Protein AF-R5DJ72-F1 (afdb_monomer_lite)

Secondary structure (DSSP, 8-state):
-TT--S----GGGS--HHHHHHHHHTTHHHHHHHGGGTT-TTHHHHHHHHHHH-GGGGGHHHHHTT---SEEEEEETTEEEEEETTTT-S-HHHHHHHHHHTTHHHHHHTTS-S-HHHHHHHHHHHHHGGGHHHHHHHHHHHHHHHHHHHTT----

Foldseek 3Di:
DVPDDPDLDDPPLQFDLVVLVVVLVVCVVLQVQCLVLAQDPPNLVSQVVCCVVPVLSLQCVCLLVLHPDQWDWDQDPVGIDIQGSNDGPDDSVVVSVVCVVSCVSVCRNVNVDNGSSVSSSVSSSVNCNVVSVVVRVVSVVVVVVVVCVVVPDDDD

pLDDT: mean 93.29, std 6.88, range [50.44, 98.5]

Structure (mmCIF, N/CA/C/O backbone):
data_AF-R5DJ72-F1
#
_entry.id   AF-R5DJ72-F1
#
loop_
_atom_site.group_PDB
_atom_site.id
_atom_site.type_symbol
_atom_site.label_atom_id
_atom_site.label_alt_id
_atom_site.label_comp_id
_atom_site.label_asym_id
_atom_site.label_entity_id
_atom_site.label_seq_id
_atom_site.pdbx_PDB_ins_code
_atom_site.Cartn_x
_atom_site.Cartn_y
_atom_site.Cartn_z
_atom_site.occupancy
_atom_site.B_iso_or_equiv
_atom_site.auth_seq_id
_atom_site.auth_comp_id
_atom_site.auth_asym_id
_atom_site.auth_atom_id
_atom_site.pdbx_PDB_model_num
ATOM 1 N N . MET A 1 1 ? 33.229 8.962 -32.837 1.00 50.44 1 MET A N 1
ATOM 2 C CA . MET A 1 1 ? 32.300 9.366 -31.754 1.00 50.44 1 MET A CA 1
ATOM 3 C C . MET A 1 1 ? 30.835 9.469 -32.201 1.00 50.44 1 MET A C 1
ATOM 5 O O . MET A 1 1 ? 29.982 9.608 -31.342 1.00 50.44 1 MET A O 1
ATOM 9 N N . SER A 1 2 ? 30.503 9.347 -33.492 1.00 62.59 2 SER A N 1
ATOM 10 C CA . SER A 1 2 ? 29.139 9.525 -34.030 1.00 62.59 2 SER A CA 1
ATOM 11 C C . SER A 1 2 ? 28.200 8.308 -33.920 1.00 62.59 2 SER A C 1
ATOM 13 O O . SER A 1 2 ? 27.079 8.374 -34.411 1.00 62.59 2 SER A O 1
ATOM 15 N N . THR A 1 3 ? 28.624 7.200 -33.301 1.00 73.88 3 THR A N 1
ATOM 16 C CA . THR A 1 3 ? 27.857 5.935 -33.242 1.00 73.88 3 THR A CA 1
ATOM 17 C C . THR A 1 3 ? 27.382 5.544 -31.839 1.00 73.88 3 THR A C 1
ATOM 19 O O . THR A 1 3 ? 26.753 4.499 -31.680 1.00 73.88 3 THR A O 1
ATOM 22 N N . PHE A 1 4 ? 27.654 6.357 -30.814 1.00 74.50 4 PHE A N 1
ATOM 23 C CA . PHE A 1 4 ? 27.162 6.085 -29.463 1.00 74.50 4 PHE A CA 1
ATOM 24 C C . PHE A 1 4 ? 25.667 6.395 -29.362 1.00 74.50 4 PHE A C 1
ATOM 26 O O . PHE A 1 4 ? 25.224 7.492 -29.701 1.00 74.50 4 PHE A O 1
ATOM 33 N N . ARG A 1 5 ? 24.888 5.427 -28.870 1.00 77.88 5 ARG A N 1
ATOM 34 C CA . ARG A 1 5 ? 23.488 5.649 -28.495 1.00 77.88 5 ARG A CA 1
ATOM 35 C C . ARG A 1 5 ? 23.441 6.312 -27.124 1.00 77.88 5 ARG A C 1
ATOM 37 O O . ARG A 1 5 ? 24.125 5.875 -26.205 1.00 77.88 5 ARG A O 1
ATOM 44 N N . ALA A 1 6 ? 22.608 7.339 -26.991 1.00 82.31 6 ALA A N 1
ATOM 45 C CA . ALA A 1 6 ? 22.437 8.059 -25.731 1.00 82.31 6 ALA A CA 1
ATOM 46 C C . ALA A 1 6 ? 21.698 7.233 -24.660 1.00 82.31 6 ALA A C 1
ATOM 48 O O . ALA A 1 6 ? 21.844 7.502 -23.473 1.00 82.31 6 ALA A O 1
ATOM 49 N N . CYS A 1 7 ? 20.893 6.246 -25.068 1.00 84.88 7 CYS A N 1
ATOM 50 C CA . CYS A 1 7 ? 20.086 5.427 -24.173 1.00 84.88 7 CYS A CA 1
ATOM 51 C C . CYS A 1 7 ? 19.790 4.060 -24.808 1.00 84.88 7 CYS A C 1
ATOM 53 O O . CYS A 1 7 ? 19.736 3.942 -26.035 1.00 84.88 7 CYS A O 1
ATOM 55 N N . ILE A 1 8 ? 19.588 3.049 -23.962 1.00 88.19 8 ILE A N 1
ATOM 56 C CA . ILE A 1 8 ? 19.138 1.702 -24.346 1.00 88.19 8 ILE A CA 1
ATOM 57 C C . ILE A 1 8 ? 17.731 1.377 -23.826 1.00 88.19 8 ILE A C 1
ATOM 59 O O . ILE A 1 8 ? 17.255 0.271 -24.042 1.00 88.19 8 ILE A O 1
ATOM 63 N N . ALA A 1 9 ? 17.084 2.313 -23.121 1.00 89.56 9 ALA A N 1
ATOM 64 C CA . ALA A 1 9 ? 15.743 2.126 -22.579 1.00 89.56 9 ALA A CA 1
ATOM 65 C C . ALA A 1 9 ? 14.724 1.930 -23.704 1.00 89.56 9 ALA A C 1
ATOM 67 O O . ALA A 1 9 ? 14.659 2.730 -24.641 1.00 89.56 9 ALA A O 1
ATOM 68 N N . ASP A 1 10 ? 13.916 0.887 -23.574 1.00 87.38 10 ASP A N 1
ATOM 69 C CA . ASP A 1 10 ? 12.728 0.661 -24.384 1.00 87.38 10 ASP A CA 1
ATOM 70 C C . ASP A 1 10 ? 11.469 1.176 -23.659 1.00 87.38 10 ASP A C 1
ATOM 72 O O . ASP A 1 10 ? 11.539 1.765 -22.577 1.00 87.38 10 ASP A O 1
ATOM 76 N N . TYR A 1 11 ? 10.292 0.973 -24.255 1.00 87.31 11 TYR A N 1
ATOM 77 C CA . TYR A 1 11 ? 9.026 1.410 -23.659 1.00 87.31 11 TYR A CA 1
ATOM 78 C C . TYR A 1 11 ? 8.732 0.720 -22.314 1.00 87.31 11 TYR A C 1
ATOM 80 O O . TYR A 1 11 ? 8.205 1.358 -21.403 1.00 87.31 11 TYR A O 1
ATOM 88 N N . CYS A 1 12 ? 9.110 -0.554 -22.170 1.00 85.44 12 CYS A N 1
ATOM 89 C CA . CYS A 1 12 ? 8.826 -1.372 -20.985 1.00 85.44 12 CYS A CA 1
ATOM 90 C C . CYS A 1 12 ? 9.837 -1.155 -19.842 1.00 85.44 12 CYS A C 1
ATOM 92 O O . CYS A 1 12 ? 9.641 -1.632 -18.725 1.00 85.44 12 CYS A O 1
ATOM 94 N N . TYR A 1 13 ? 10.906 -0.393 -20.079 1.00 89.00 13 TYR A N 1
ATOM 95 C CA . TYR A 1 13 ? 11.915 -0.057 -19.080 1.00 89.00 13 TYR A CA 1
ATOM 96 C C . TYR A 1 13 ? 11.337 0.658 -17.847 1.00 89.00 13 TYR A C 1
ATOM 98 O O . TYR A 1 13 ? 11.787 0.428 -16.718 1.00 89.00 13 TYR A O 1
ATOM 106 N N . TYR A 1 14 ? 10.357 1.543 -18.035 1.00 90.94 14 TYR A N 1
ATOM 107 C CA . TYR A 1 14 ? 9.989 2.536 -17.023 1.00 90.94 14 TYR A CA 1
ATOM 108 C C . TYR A 1 14 ? 9.085 2.005 -15.913 1.00 90.94 14 TYR A C 1
ATOM 110 O O . TYR A 1 14 ? 9.309 2.361 -14.749 1.00 90.94 14 TYR A O 1
ATOM 118 N N . ALA A 1 15 ? 8.110 1.170 -16.262 1.00 92.06 15 ALA A N 1
ATOM 119 C CA . ALA A 1 15 ? 7.168 0.548 -15.342 1.00 92.06 15 ALA A CA 1
ATOM 120 C C . ALA A 1 15 ? 6.664 -0.772 -15.933 1.00 92.06 15 ALA A C 1
ATOM 122 O O . ALA A 1 15 ? 6.359 -0.844 -17.122 1.00 92.06 15 ALA A O 1
ATOM 123 N N . ASP A 1 16 ? 6.564 -1.789 -15.085 1.00 93.62 16 ASP A N 1
ATOM 124 C CA . ASP A 1 16 ? 5.972 -3.082 -15.422 1.00 93.62 16 ASP A CA 1
ATOM 125 C C . ASP A 1 16 ? 4.556 -3.161 -14.835 1.00 93.62 16 ASP A C 1
ATOM 127 O O . ASP A 1 16 ? 4.364 -3.544 -13.677 1.00 93.62 16 ASP A O 1
ATOM 131 N N . PHE A 1 17 ? 3.563 -2.730 -15.620 1.00 94.38 17 PHE A N 1
ATOM 132 C CA . PHE A 1 17 ? 2.172 -2.691 -15.165 1.00 94.38 17 PHE A CA 1
ATOM 133 C C . PHE A 1 17 ? 1.558 -4.076 -14.982 1.00 94.38 17 PHE A C 1
ATOM 135 O O . PHE A 1 17 ? 0.687 -4.219 -14.132 1.00 94.38 17 PHE A O 1
ATOM 142 N N . ASP A 1 18 ? 2.027 -5.101 -15.693 1.00 95.31 18 ASP A N 1
ATOM 143 C CA . ASP A 1 18 ? 1.534 -6.466 -15.497 1.00 95.31 18 ASP A CA 1
ATOM 144 C C . ASP A 1 18 ? 1.917 -6.975 -14.104 1.00 95.31 18 ASP A C 1
ATOM 146 O O . ASP A 1 18 ? 1.078 -7.494 -13.363 1.00 95.31 18 ASP A O 1
ATOM 150 N N . LYS A 1 19 ? 3.167 -6.742 -13.693 1.00 94.31 19 LYS A N 1
ATOM 151 C CA . LYS A 1 19 ? 3.632 -7.034 -12.334 1.00 94.31 19 LYS A CA 1
ATOM 152 C C . LYS A 1 19 ? 2.931 -6.172 -11.281 1.00 94.31 19 LYS A C 1
ATOM 154 O O . LYS A 1 19 ? 2.547 -6.698 -10.239 1.00 94.31 19 LYS A O 1
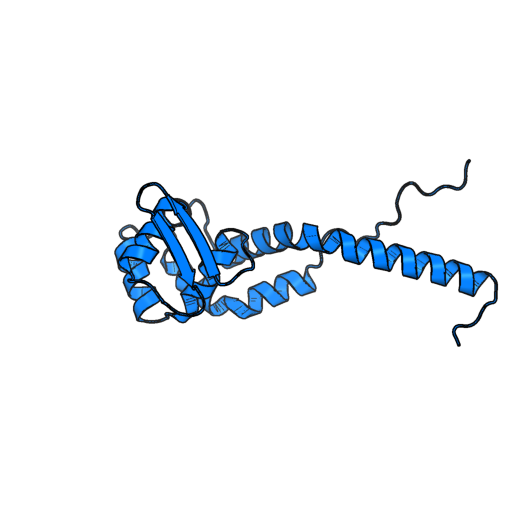ATOM 159 N N . ILE A 1 20 ? 2.779 -4.869 -11.529 1.00 96.25 20 ILE A N 1
ATOM 160 C CA . ILE A 1 20 ? 2.095 -3.948 -10.603 1.00 96.25 20 ILE A CA 1
ATOM 161 C C . ILE A 1 20 ? 0.648 -4.397 -10.382 1.00 96.25 20 ILE A C 1
ATOM 163 O O . ILE A 1 20 ? 0.241 -4.586 -9.239 1.00 96.25 20 ILE A O 1
ATOM 167 N N . ASN A 1 21 ? -0.105 -4.627 -11.459 1.00 97.31 21 ASN A N 1
ATOM 168 C CA . ASN A 1 21 ? -1.505 -5.042 -11.392 1.00 97.31 21 ASN A CA 1
ATOM 169 C C . ASN A 1 21 ? -1.652 -6.372 -10.660 1.00 97.31 21 ASN A C 1
ATOM 171 O O . ASN A 1 21 ? -2.513 -6.489 -9.794 1.00 97.31 21 ASN A O 1
ATOM 175 N N . LYS A 1 22 ? -0.766 -7.339 -10.932 1.00 97.56 22 LYS A N 1
ATOM 176 C CA . LYS A 1 22 ? -0.743 -8.613 -10.210 1.00 97.56 22 LYS A CA 1
ATOM 177 C C . LYS A 1 22 ? -0.570 -8.416 -8.700 1.00 97.56 22 LYS A C 1
ATOM 179 O O . LYS A 1 22 ? -1.352 -8.960 -7.930 1.00 97.56 22 LYS A O 1
ATOM 184 N N . ASN A 1 23 ? 0.410 -7.614 -8.279 1.00 96.12 23 ASN A N 1
ATOM 185 C CA . ASN A 1 23 ? 0.654 -7.358 -6.856 1.00 96.12 23 ASN A CA 1
ATOM 186 C C . ASN A 1 23 ? -0.552 -6.696 -6.169 1.00 96.12 23 ASN A C 1
ATOM 188 O O . ASN A 1 23 ? -0.845 -7.001 -5.016 1.00 96.12 23 ASN A O 1
ATOM 192 N N . VAL A 1 24 ? -1.239 -5.778 -6.860 1.00 97.75 24 VAL A N 1
ATOM 193 C CA . VAL A 1 24 ? -2.443 -5.113 -6.336 1.00 97.75 24 VAL A CA 1
ATOM 194 C C . VAL A 1 24 ? -3.618 -6.088 -6.269 1.00 97.75 24 VAL A C 1
ATOM 196 O O . VAL A 1 24 ? -4.325 -6.123 -5.262 1.00 97.75 24 VAL A O 1
ATOM 199 N N . ASP A 1 25 ? -3.820 -6.893 -7.315 1.00 98.06 25 ASP A N 1
ATOM 200 C CA . ASP A 1 25 ? -4.892 -7.888 -7.377 1.00 98.06 25 ASP A CA 1
ATOM 201 C C . ASP A 1 25 ? -4.752 -8.949 -6.265 1.00 98.06 25 ASP A C 1
ATOM 203 O O . ASP A 1 25 ? -5.767 -9.339 -5.685 1.00 98.06 25 ASP A O 1
ATOM 207 N N . ASP A 1 26 ? -3.524 -9.327 -5.884 1.00 97.31 26 ASP A N 1
ATOM 208 C CA . ASP A 1 26 ? -3.229 -10.297 -4.812 1.00 97.31 26 ASP A CA 1
ATOM 209 C C . ASP A 1 26 ? -3.730 -9.867 -3.410 1.00 97.31 26 ASP A C 1
ATOM 211 O O . ASP A 1 26 ? -3.892 -10.712 -2.525 1.00 97.31 26 ASP A O 1
ATOM 215 N N . ILE A 1 27 ? -3.979 -8.570 -3.185 1.00 97.31 27 ILE A N 1
ATOM 216 C CA . ILE A 1 27 ? -4.478 -8.013 -1.906 1.00 97.31 27 ILE A CA 1
ATOM 217 C C . ILE A 1 27 ? -5.748 -7.161 -2.070 1.00 97.31 27 ILE A C 1
ATOM 219 O O . ILE A 1 27 ? -6.135 -6.382 -1.194 1.00 97.31 27 ILE A O 1
ATOM 223 N N . LYS A 1 28 ? -6.393 -7.250 -3.234 1.00 98.19 28 LYS A N 1
ATOM 224 C CA . LYS A 1 28 ? -7.488 -6.357 -3.628 1.00 98.19 28 LYS A CA 1
ATOM 225 C C . LYS A 1 28 ? -8.720 -6.483 -2.750 1.00 98.19 28 LYS A C 1
ATOM 227 O O . LYS A 1 28 ? -9.426 -5.494 -2.552 1.00 98.19 28 LYS A O 1
ATOM 232 N N . VAL A 1 29 ? -9.013 -7.682 -2.253 1.00 98.50 29 VAL A N 1
ATOM 233 C CA . VAL A 1 29 ? -10.158 -7.905 -1.360 1.00 98.50 29 VAL A CA 1
ATOM 234 C C . VAL A 1 29 ? -9.940 -7.138 -0.059 1.00 98.50 29 VAL A C 1
ATOM 236 O O . VAL A 1 29 ? -10.809 -6.383 0.366 1.00 98.50 29 VAL A O 1
ATOM 239 N N . GLU A 1 30 ? -8.750 -7.253 0.516 1.00 98.44 30 GLU A N 1
ATOM 240 C CA . GLU A 1 30 ? -8.367 -6.606 1.762 1.00 98.44 30 GLU A CA 1
ATOM 241 C C . GLU A 1 30 ? -8.322 -5.080 1.629 1.00 98.44 30 GLU A C 1
ATOM 243 O O . GLU A 1 30 ? -8.850 -4.376 2.490 1.00 98.44 30 GLU A O 1
ATOM 248 N N . LEU A 1 31 ? -7.788 -4.558 0.518 1.00 98.44 31 LEU A N 1
ATOM 249 C CA . LEU A 1 31 ? -7.833 -3.122 0.215 1.00 98.44 31 LEU A CA 1
ATOM 250 C C . LEU A 1 31 ? -9.274 -2.602 0.104 1.00 98.44 31 LEU A C 1
ATOM 252 O O . LEU A 1 31 ? -9.572 -1.508 0.579 1.00 98.44 31 LEU A O 1
ATOM 256 N N . ASN A 1 32 ? -10.184 -3.381 -0.489 1.00 98.50 32 ASN A N 1
ATOM 257 C CA . ASN A 1 32 ? -11.593 -3.000 -0.587 1.00 98.50 32 ASN A CA 1
ATOM 258 C C . ASN A 1 32 ? -12.329 -3.051 0.755 1.00 98.50 32 ASN A C 1
ATOM 260 O O . ASN A 1 32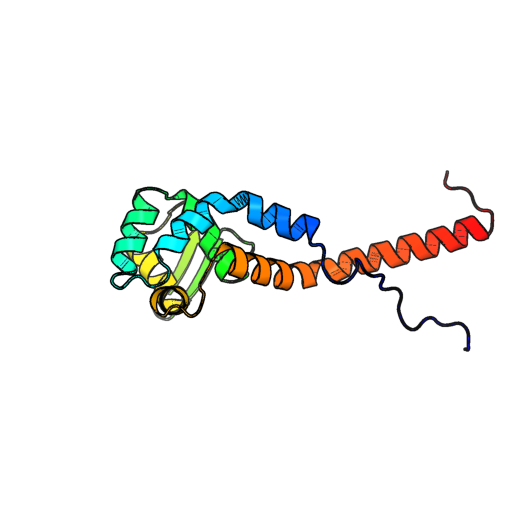 ? -13.250 -2.265 0.957 1.00 98.50 32 ASN A O 1
ATOM 264 N N . ILE A 1 33 ? -11.928 -3.925 1.681 1.00 98.50 33 ILE A N 1
ATOM 265 C CA . ILE A 1 33 ? -12.430 -3.878 3.060 1.00 98.50 33 ILE A CA 1
ATOM 266 C C . ILE A 1 33 ? -11.942 -2.589 3.728 1.00 98.50 33 ILE A C 1
ATOM 268 O O . ILE A 1 33 ? -12.750 -1.836 4.261 1.00 98.50 33 ILE A O 1
ATOM 272 N N . LEU A 1 34 ? -10.644 -2.283 3.633 1.00 98.44 34 LEU A N 1
ATOM 273 C CA . LEU A 1 34 ? -10.066 -1.070 4.223 1.00 98.44 34 LEU A CA 1
ATOM 274 C C . LEU A 1 34 ? -10.611 0.229 3.609 1.00 98.44 34 LEU A C 1
ATOM 276 O O . LEU A 1 34 ? -10.581 1.263 4.275 1.00 98.44 34 LEU A O 1
ATOM 280 N N . ASN A 1 35 ? -11.166 0.198 2.391 1.00 98.06 35 ASN A N 1
ATOM 281 C CA . ASN A 1 35 ? -11.864 1.349 1.808 1.00 98.06 35 ASN A CA 1
ATOM 282 C C . ASN A 1 35 ? -13.028 1.842 2.686 1.00 98.06 35 ASN A C 1
ATOM 284 O O . ASN A 1 35 ? -13.375 3.015 2.595 1.00 98.06 35 ASN A O 1
ATOM 288 N N . SER A 1 36 ? -13.601 1.017 3.574 1.00 97.38 36 SER A N 1
ATOM 289 C CA . SER A 1 36 ? -14.626 1.493 4.514 1.00 97.38 36 SER A CA 1
ATOM 290 C C . SER A 1 36 ? -14.093 2.479 5.562 1.00 97.38 36 SER A C 1
ATOM 292 O O . SER A 1 36 ? -14.891 3.149 6.209 1.00 97.38 36 SER A O 1
ATOM 294 N N . LEU A 1 37 ? -12.769 2.579 5.741 1.00 98.00 37 LEU A N 1
ATOM 295 C CA . LEU A 1 37 ? -12.133 3.575 6.612 1.00 98.00 37 LEU A CA 1
ATOM 296 C C . LEU A 1 37 ? -12.028 4.953 5.954 1.00 98.00 37 LEU A C 1
ATOM 298 O O . LEU A 1 37 ? -11.877 5.955 6.654 1.00 98.00 37 LEU A O 1
ATOM 302 N N . VAL A 1 38 ? -12.090 5.017 4.621 1.00 97.81 38 VAL A N 1
ATOM 303 C CA . VAL A 1 38 ? -11.986 6.270 3.871 1.00 97.81 38 VAL A CA 1
ATOM 304 C C . VAL A 1 38 ? -13.196 7.143 4.197 1.00 97.81 38 VAL A C 1
ATOM 306 O O . VAL A 1 38 ? -14.336 6.778 3.914 1.00 97.81 38 VAL A O 1
ATOM 309 N N . GLY A 1 39 ? -12.946 8.301 4.805 1.00 96.88 39 GLY A N 1
ATOM 310 C CA . GLY A 1 39 ? -13.995 9.211 5.259 1.00 96.88 39 GLY A CA 1
ATOM 311 C C . GLY A 1 39 ? -14.665 8.852 6.575 1.00 96.88 39 GLY A C 1
ATOM 312 O O . GLY A 1 39 ? -15.674 9.469 6.932 1.00 96.88 39 GLY A O 1
ATOM 313 N N . SER A 1 40 ? -14.159 7.844 7.290 1.00 97.19 40 SER A N 1
ATOM 314 C CA . SER A 1 40 ? -14.725 7.483 8.585 1.00 97.19 40 SER A CA 1
ATOM 315 C C . SER A 1 40 ? -14.587 8.638 9.580 1.00 97.19 40 SER A C 1
ATOM 317 O O . SER A 1 40 ? -13.516 9.211 9.762 1.00 97.19 40 SER A O 1
ATOM 319 N N . LYS A 1 41 ? -15.686 8.937 10.283 1.00 96.44 41 LYS A N 1
ATOM 320 C CA . LYS A 1 41 ? -15.720 9.910 11.389 1.00 96.44 41 LYS A CA 1
ATOM 321 C C . LYS A 1 41 ? -15.249 9.318 12.719 1.00 96.44 41 LYS A C 1
ATOM 323 O O . LYS A 1 41 ? -15.058 10.066 13.671 1.00 96.44 41 LYS A O 1
ATOM 328 N N . ASN A 1 42 ? -15.124 7.993 12.803 1.00 97.31 42 ASN A N 1
ATOM 329 C CA . ASN A 1 42 ? -14.698 7.273 14.000 1.00 97.31 42 ASN A CA 1
ATOM 330 C C . ASN A 1 42 ? -13.648 6.218 13.631 1.00 97.31 42 ASN A C 1
ATOM 332 O O . ASN A 1 42 ? -13.774 5.035 13.952 1.00 97.31 42 ASN A O 1
ATOM 336 N N . ILE A 1 43 ? -12.624 6.668 12.902 1.00 98.06 43 ILE A N 1
ATOM 337 C CA . ILE A 1 43 ? -11.702 5.789 12.183 1.00 98.06 43 ILE A CA 1
ATOM 338 C C . ILE A 1 43 ? -10.982 4.784 13.085 1.00 98.06 43 ILE A C 1
ATOM 340 O O . ILE A 1 43 ? -10.730 3.667 12.656 1.00 98.06 43 ILE A O 1
ATOM 344 N N . GLU A 1 44 ? -10.690 5.129 14.341 1.00 98.38 44 GLU A N 1
ATOM 345 C CA . GLU A 1 44 ? -10.043 4.203 15.277 1.00 98.38 44 GLU A CA 1
ATOM 346 C C . GLU A 1 44 ? -10.955 3.037 15.655 1.00 98.38 44 GLU A C 1
ATOM 348 O O . GLU A 1 44 ? -10.503 1.891 15.675 1.00 98.38 44 GLU A O 1
ATOM 353 N N . LYS A 1 45 ? -12.238 3.308 15.923 1.00 98.44 45 LYS A N 1
ATOM 354 C CA . LYS A 1 45 ? -13.207 2.255 16.242 1.00 98.44 45 LYS A CA 1
ATOM 355 C C . LYS A 1 45 ? -13.471 1.375 15.025 1.00 98.44 45 LYS A C 1
ATOM 357 O O . LYS A 1 45 ? -13.447 0.154 15.155 1.00 98.44 45 LYS A O 1
ATOM 362 N N . ASP A 1 46 ? -13.656 1.989 13.860 1.00 98.44 46 ASP A N 1
ATOM 363 C CA . ASP A 1 46 ? -13.892 1.256 12.616 1.00 98.44 46 ASP A CA 1
ATOM 364 C C . ASP A 1 46 ? -12.670 0.407 12.238 1.00 98.44 46 ASP A C 1
ATOM 366 O O . ASP A 1 46 ? -12.814 -0.742 11.824 1.00 98.44 46 ASP A O 1
ATOM 370 N N . PHE A 1 47 ? -11.456 0.930 12.438 1.00 98.50 47 PHE A N 1
ATOM 371 C CA . PHE A 1 47 ? -10.220 0.176 12.243 1.00 98.50 47 PHE A CA 1
ATOM 372 C C . PHE A 1 47 ? -10.150 -1.028 13.183 1.00 98.50 47 PHE A C 1
ATOM 374 O O . PHE A 1 47 ? -9.895 -2.137 12.724 1.00 98.50 47 PHE A O 1
ATOM 381 N N . GLU A 1 48 ? -10.423 -0.845 14.476 1.00 98.44 48 GLU A N 1
ATOM 382 C CA . GLU A 1 48 ? -10.475 -1.953 15.436 1.00 98.44 48 GLU A CA 1
ATOM 383 C C . GLU A 1 48 ? -11.481 -3.028 15.021 1.00 98.44 48 GLU A C 1
ATOM 385 O O . GLU A 1 48 ? -11.150 -4.214 15.053 1.00 98.44 48 GLU A O 1
ATOM 390 N N . ASP A 1 49 ? -12.681 -2.631 14.596 1.00 98.38 49 ASP A N 1
ATOM 391 C CA . ASP A 1 49 ? -13.721 -3.564 14.161 1.00 98.38 49 ASP A CA 1
ATOM 392 C C . ASP A 1 49 ? -13.294 -4.341 12.906 1.00 98.38 49 ASP A C 1
ATOM 394 O O . ASP A 1 49 ? -13.503 -5.557 12.826 1.00 98.38 49 ASP A O 1
ATOM 398 N N . ILE A 1 50 ? -12.638 -3.672 11.949 1.00 98.12 50 ILE A N 1
ATOM 399 C CA . ILE A 1 50 ? -12.088 -4.318 10.752 1.00 98.12 50 ILE A CA 1
ATOM 400 C C . ILE A 1 50 ? -10.976 -5.290 11.123 1.00 98.12 50 ILE A C 1
ATOM 402 O O . ILE A 1 50 ? -11.048 -6.441 10.708 1.00 98.12 50 ILE A O 1
ATOM 406 N N . ILE A 1 51 ? -9.973 -4.880 11.902 1.00 96.88 51 ILE A N 1
ATOM 407 C CA . ILE A 1 51 ? -8.842 -5.756 12.236 1.00 96.88 51 ILE A CA 1
ATOM 408 C C . ILE A 1 51 ? -9.300 -6.944 13.090 1.00 96.88 51 ILE A C 1
ATOM 410 O O . ILE A 1 51 ? -8.813 -8.058 12.908 1.00 96.88 51 ILE A O 1
ATOM 414 N N . THR A 1 52 ? -10.277 -6.745 13.975 1.00 96.69 52 THR A N 1
ATOM 415 C CA . THR A 1 52 ? -10.849 -7.829 14.787 1.00 96.69 52 THR A CA 1
ATOM 416 C C . THR A 1 52 ? -11.574 -8.864 13.924 1.00 96.69 52 THR A C 1
ATOM 418 O O . THR A 1 52 ? -11.513 -10.059 14.211 1.00 96.69 52 THR A O 1
ATOM 421 N N . LYS A 1 53 ? -12.266 -8.428 12.863 1.00 97.50 53 LYS A N 1
ATOM 422 C CA . LYS A 1 53 ? -13.064 -9.310 11.999 1.00 97.50 53 LYS A CA 1
ATOM 423 C C . LYS A 1 53 ? -12.288 -9.880 10.806 1.00 97.50 53 LYS A C 1
ATOM 425 O O . LYS A 1 53 ? -12.567 -10.998 10.385 1.00 97.50 53 LYS A O 1
ATOM 430 N N . TYR A 1 54 ? -11.345 -9.109 10.281 1.00 97.06 54 TYR A N 1
ATOM 431 C CA . TYR A 1 54 ? -10.584 -9.348 9.055 1.00 97.06 54 TYR A CA 1
ATOM 432 C C . TYR A 1 54 ? -9.106 -9.011 9.291 1.00 97.06 54 TYR A C 1
ATOM 434 O O . TYR A 1 54 ? -8.532 -8.119 8.659 1.00 97.06 54 TYR A O 1
ATOM 442 N N . SER A 1 55 ? -8.482 -9.688 10.255 1.00 95.12 55 SER A N 1
ATOM 443 C CA . SER A 1 55 ? -7.085 -9.451 10.652 1.00 95.12 55 SER A CA 1
ATOM 444 C C . SER A 1 55 ? -6.077 -9.517 9.494 1.00 95.12 55 SER A C 1
ATOM 446 O O . SER A 1 55 ? -5.051 -8.842 9.534 1.00 95.12 55 SER A O 1
ATOM 448 N N . GLU A 1 56 ? -6.385 -10.263 8.430 1.00 95.81 56 GLU A N 1
ATOM 449 C CA . GLU A 1 56 ? -5.600 -10.356 7.199 1.00 95.81 56 GLU A CA 1
ATOM 450 C C . GLU A 1 56 ? -5.440 -9.015 6.475 1.00 95.81 56 GLU A C 1
ATOM 452 O O . GLU A 1 56 ? -4.503 -8.855 5.695 1.00 95.81 56 GLU A O 1
ATOM 457 N N . THR A 1 57 ? -6.305 -8.034 6.749 1.00 97.62 57 THR A N 1
ATOM 458 C CA . THR A 1 57 ? -6.204 -6.684 6.180 1.00 97.62 57 THR A CA 1
ATOM 459 C C . THR A 1 57 ? -4.975 -5.921 6.672 1.00 97.62 57 THR A C 1
ATOM 461 O O . THR A 1 57 ? -4.476 -5.060 5.943 1.00 97.62 57 THR A O 1
ATOM 464 N N . LEU A 1 58 ? -4.409 -6.279 7.837 1.00 96.75 58 LEU A N 1
ATOM 465 C CA . LEU A 1 58 ? -3.192 -5.654 8.372 1.00 96.75 58 LEU A CA 1
ATOM 466 C C . LEU A 1 58 ? -2.023 -5.706 7.385 1.00 96.75 58 LEU A C 1
ATOM 468 O O . LEU A 1 58 ? -1.255 -4.747 7.310 1.00 96.75 58 LEU A O 1
ATOM 472 N N . LYS A 1 59 ? -1.920 -6.766 6.572 1.00 96.44 59 LYS A N 1
ATOM 473 C CA . LYS A 1 59 ? -0.838 -6.932 5.586 1.00 96.44 59 LYS A CA 1
ATOM 474 C C . LYS A 1 59 ? -0.786 -5.808 4.543 1.00 96.44 59 LYS A C 1
ATOM 476 O O . LYS A 1 59 ? 0.242 -5.616 3.904 1.00 96.44 59 LYS A O 1
ATOM 481 N N . CYS A 1 60 ? -1.877 -5.061 4.363 1.00 97.75 60 CYS A N 1
ATOM 482 C CA . CYS A 1 60 ? -1.925 -3.937 3.430 1.00 97.75 60 CYS A CA 1
ATOM 483 C C . CYS A 1 60 ? -1.221 -2.689 3.980 1.00 97.75 60 CYS A C 1
ATOM 485 O O . CYS A 1 60 ? -0.746 -1.868 3.199 1.00 97.75 60 CYS A O 1
ATOM 487 N N . ILE A 1 61 ? -1.142 -2.533 5.307 1.00 97.81 61 ILE A N 1
ATOM 488 C CA . ILE A 1 61 ? -0.667 -1.303 5.955 1.00 97.81 61 ILE A CA 1
ATOM 489 C C . ILE A 1 61 ? 0.778 -0.943 5.571 1.00 97.81 61 ILE A C 1
ATOM 491 O O . ILE A 1 61 ? 0.998 0.211 5.193 1.00 97.81 61 ILE A O 1
ATOM 495 N N . PRO A 1 62 ? 1.761 -1.871 5.575 1.00 97.62 62 PRO A N 1
ATOM 496 C CA . PRO A 1 62 ? 3.115 -1.554 5.120 1.00 97.62 62 PRO A CA 1
ATOM 497 C C . PRO A 1 62 ? 3.149 -1.024 3.690 1.00 97.62 62 PRO A C 1
ATOM 499 O O . PRO A 1 62 ? 3.847 -0.053 3.399 1.00 97.62 62 PRO A O 1
ATOM 502 N N . LEU A 1 63 ? 2.350 -1.617 2.800 1.00 97.31 63 LEU A N 1
ATOM 503 C CA . LEU A 1 63 ? 2.337 -1.216 1.403 1.00 97.31 63 LEU A CA 1
ATOM 504 C C . LEU A 1 63 ? 1.770 0.194 1.219 1.00 97.31 63 LEU A C 1
ATOM 506 O O . LEU A 1 63 ? 2.298 0.938 0.400 1.00 97.31 63 LEU A O 1
ATOM 510 N N . LEU A 1 64 ? 0.787 0.612 2.024 1.00 97.56 64 LEU A N 1
ATOM 511 C CA . LEU A 1 64 ? 0.301 2.000 2.028 1.00 97.56 64 LEU A CA 1
ATOM 512 C C . LEU A 1 64 ? 1.394 3.014 2.418 1.00 97.56 64 LEU A C 1
ATOM 514 O O . LEU A 1 64 ? 1.305 4.180 2.052 1.00 97.56 64 LEU A O 1
ATOM 518 N N . LEU A 1 65 ? 2.449 2.571 3.108 1.00 97.56 65 LEU A N 1
ATOM 519 C CA . LEU A 1 65 ? 3.638 3.365 3.445 1.00 97.56 65 LEU A CA 1
ATOM 520 C C . LEU A 1 65 ? 4.790 3.184 2.446 1.00 97.56 65 LEU A C 1
ATOM 522 O O . LEU A 1 65 ? 5.912 3.611 2.714 1.00 97.56 65 LEU A O 1
ATOM 526 N N . ALA A 1 66 ? 4.538 2.538 1.306 1.00 96.62 66 ALA A N 1
ATOM 527 C CA . ALA A 1 66 ? 5.557 2.135 0.342 1.00 96.62 66 ALA A CA 1
ATOM 528 C C . ALA A 1 66 ? 6.642 1.213 0.946 1.00 96.62 66 ALA A C 1
ATOM 530 O O . ALA A 1 66 ? 7.806 1.246 0.543 1.00 96.62 66 ALA A O 1
ATOM 531 N N . VAL A 1 67 ? 6.268 0.353 1.898 1.00 96.25 67 VAL A N 1
ATOM 532 C CA . VAL A 1 67 ? 7.150 -0.645 2.515 1.00 96.25 67 VAL A CA 1
ATOM 533 C C . VAL A 1 67 ? 6.769 -2.047 2.033 1.00 96.25 67 VAL A C 1
ATOM 535 O O . VAL A 1 67 ? 5.614 -2.451 2.094 1.00 96.25 67 VAL A O 1
ATOM 538 N N . ARG A 1 68 ? 7.759 -2.808 1.544 1.00 92.06 68 ARG A N 1
ATOM 539 C CA . ARG A 1 68 ? 7.581 -4.202 1.078 1.00 92.06 68 ARG A CA 1
ATOM 540 C C . ARG A 1 68 ? 7.658 -5.235 2.203 1.00 92.06 68 ARG A C 1
ATOM 542 O O . ARG A 1 68 ? 7.213 -6.363 2.023 1.00 92.06 68 ARG A O 1
ATOM 549 N N . ALA A 1 69 ? 8.312 -4.886 3.309 1.00 94.06 69 ALA A N 1
ATOM 550 C CA . ALA A 1 69 ? 8.466 -5.779 4.445 1.00 94.06 69 ALA A CA 1
ATOM 551 C C . ALA A 1 69 ? 7.139 -5.906 5.198 1.00 94.06 69 ALA A C 1
ATOM 553 O O . ALA A 1 69 ? 6.418 -4.927 5.367 1.00 94.06 69 ALA A O 1
ATOM 554 N N . ASN A 1 70 ? 6.852 -7.112 5.679 1.00 93.19 70 ASN A N 1
ATOM 555 C CA . ASN A 1 70 ? 5.684 -7.355 6.523 1.00 93.19 70 ASN A CA 1
ATOM 556 C C . ASN A 1 70 ? 5.929 -6.988 7.982 1.00 93.19 70 ASN A C 1
ATOM 558 O O . ASN A 1 70 ? 4.980 -6.962 8.753 1.00 93.19 70 ASN A O 1
ATOM 562 N N . ASP A 1 71 ? 7.176 -6.725 8.357 1.00 95.69 71 ASP A N 1
ATOM 563 C CA . ASP A 1 71 ? 7.536 -6.298 9.697 1.00 95.69 71 ASP A CA 1
ATOM 564 C C . ASP A 1 71 ? 8.167 -4.905 9.608 1.00 95.69 71 ASP A C 1
ATOM 566 O O . ASP A 1 71 ? 8.979 -4.641 8.714 1.00 95.69 71 ASP A O 1
ATOM 570 N N . ILE A 1 72 ? 7.772 -4.006 10.509 1.00 96.94 72 ILE A N 1
ATOM 571 C CA . ILE A 1 72 ? 8.280 -2.634 10.580 1.00 96.94 72 ILE A CA 1
ATOM 572 C C . ILE A 1 72 ? 8.817 -2.385 11.984 1.00 96.94 72 ILE A C 1
ATOM 574 O O . ILE A 1 72 ? 8.073 -2.403 12.968 1.00 96.94 72 ILE A O 1
ATOM 578 N N . SER A 1 73 ? 10.117 -2.115 12.048 1.00 95.62 73 SER A N 1
ATOM 579 C CA . SER A 1 73 ? 10.791 -1.619 13.243 1.00 95.62 73 SER A CA 1
ATOM 580 C C . SER A 1 73 ? 10.636 -0.104 13.326 1.00 95.62 73 SER A C 1
ATOM 582 O O . SER A 1 73 ? 10.906 0.612 12.361 1.00 95.62 73 SER A O 1
ATOM 584 N N . VAL A 1 74 ? 10.208 0.388 14.481 1.00 94.62 74 VAL A N 1
ATOM 585 C CA . VAL A 1 74 ? 10.028 1.812 14.771 1.00 94.62 74 VAL A CA 1
ATOM 586 C C . VAL A 1 74 ? 10.654 2.122 16.119 1.00 94.62 74 VAL A C 1
ATOM 588 O O . VAL A 1 74 ? 10.503 1.365 17.073 1.00 94.62 74 VAL A O 1
ATOM 591 N N . THR A 1 75 ? 11.354 3.247 16.200 1.00 93.00 75 THR A N 1
ATOM 592 C CA . THR A 1 75 ? 11.977 3.725 17.434 1.00 93.00 75 THR A CA 1
ATOM 593 C C . THR A 1 75 ? 11.491 5.136 17.710 1.00 93.00 75 THR A C 1
ATOM 595 O O . THR A 1 75 ? 11.542 5.991 16.824 1.00 93.00 75 THR A O 1
ATOM 598 N N . ASP A 1 76 ? 11.035 5.387 18.930 1.00 87.44 76 ASP A N 1
ATOM 599 C CA . ASP A 1 76 ? 10.650 6.713 19.401 1.00 87.44 76 ASP A CA 1
ATOM 600 C C . ASP A 1 76 ? 11.105 6.952 20.851 1.00 87.44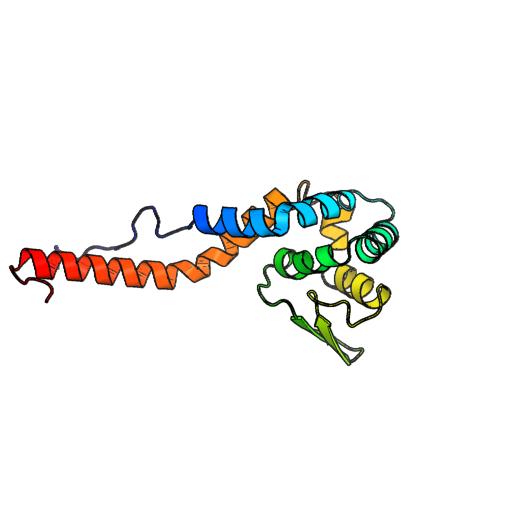 76 ASP A C 1
ATOM 602 O O . ASP A 1 76 ? 11.960 6.236 21.376 1.00 87.44 76 ASP A O 1
ATOM 606 N N . ALA A 1 77 ? 10.590 8.010 21.483 1.00 87.94 77 ALA A N 1
ATOM 607 C CA . ALA A 1 77 ? 10.944 8.364 22.856 1.00 87.94 77 ALA A CA 1
ATOM 608 C C . ALA A 1 77 ? 10.516 7.305 23.891 1.00 87.94 77 ALA A C 1
ATOM 610 O O . ALA A 1 77 ? 11.095 7.264 24.976 1.00 87.94 77 ALA A O 1
ATOM 611 N N . ASP A 1 78 ? 9.535 6.464 23.555 1.00 79.25 78 ASP A N 1
ATOM 612 C CA . ASP A 1 78 ? 8.974 5.433 24.427 1.00 79.25 78 ASP A CA 1
ATOM 613 C C . ASP A 1 78 ? 9.698 4.083 24.262 1.00 79.25 78 ASP A C 1
ATOM 615 O O . ASP A 1 78 ? 9.562 3.201 25.111 1.00 79.25 78 ASP A O 1
ATOM 619 N N . GLY A 1 79 ? 10.502 3.920 23.202 1.00 87.25 79 GLY A N 1
ATOM 620 C CA . GLY A 1 79 ? 11.374 2.765 22.999 1.00 87.25 79 GLY A CA 1
ATOM 621 C C . GLY A 1 79 ? 11.418 2.262 21.558 1.00 87.25 79 GLY A C 1
ATOM 622 O O . GLY A 1 79 ? 11.175 2.998 20.603 1.00 87.25 79 GLY A O 1
ATOM 623 N N . GLU A 1 80 ? 11.771 0.986 21.405 1.00 93.00 80 GLU A N 1
ATOM 624 C CA . GLU A 1 80 ? 11.806 0.282 20.123 1.00 93.00 80 GLU A CA 1
ATOM 625 C C . GLU A 1 80 ? 10.637 -0.705 20.033 1.00 93.00 80 GLU A C 1
ATOM 627 O O . GLU A 1 80 ? 10.444 -1.545 20.913 1.00 93.00 80 GLU A O 1
ATOM 632 N N . TYR A 1 81 ? 9.884 -0.622 18.941 1.00 93.62 81 TYR A N 1
ATOM 633 C CA . TYR A 1 81 ? 8.758 -1.489 18.626 1.00 93.62 81 TYR A CA 1
ATOM 634 C C . TYR A 1 81 ? 9.025 -2.226 17.317 1.00 93.62 81 TYR A C 1
ATOM 636 O O . TYR A 1 81 ? 9.491 -1.642 16.342 1.00 93.62 81 TYR A O 1
ATOM 644 N N . ASN A 1 82 ? 8.661 -3.505 17.277 1.00 95.38 82 ASN A N 1
ATOM 645 C CA . ASN A 1 82 ? 8.727 -4.333 16.075 1.00 95.38 82 ASN A CA 1
ATOM 646 C C . ASN A 1 82 ? 7.323 -4.830 15.739 1.00 95.38 82 ASN A C 1
ATOM 648 O O . ASN A 1 82 ? 6.850 -5.797 16.340 1.00 95.38 82 ASN A O 1
ATOM 652 N N . PHE A 1 83 ? 6.641 -4.147 14.823 1.00 96.75 83 PHE A N 1
ATOM 653 C CA . PHE A 1 83 ? 5.284 -4.490 14.400 1.00 96.75 83 PHE A CA 1
ATOM 654 C C . PHE A 1 83 ? 5.319 -5.535 13.298 1.00 96.75 83 PHE A C 1
ATOM 656 O O . PHE A 1 83 ? 6.008 -5.335 12.303 1.00 96.75 83 PHE A O 1
ATOM 663 N N . SER A 1 84 ? 4.543 -6.608 13.443 1.00 96.69 84 SER A N 1
ATOM 664 C CA . SER A 1 84 ? 4.290 -7.554 12.359 1.00 96.69 84 SER A CA 1
ATOM 665 C C . SER A 1 84 ? 2.916 -7.309 11.751 1.00 96.69 84 SER A C 1
ATOM 667 O O . SER A 1 84 ? 1.927 -7.145 12.450 1.00 96.69 84 SER A O 1
ATOM 669 N N . PHE A 1 85 ? 2.826 -7.280 10.433 1.00 96.25 85 PHE A N 1
ATOM 670 C CA . PHE A 1 85 ? 1.575 -7.069 9.700 1.00 96.25 85 PHE A CA 1
ATOM 671 C C . PHE A 1 85 ? 1.064 -8.358 9.050 1.00 96.25 85 PHE A C 1
ATOM 673 O O . PHE A 1 85 ? -0.064 -8.406 8.570 1.00 96.25 85 PHE A O 1
ATOM 680 N N . ASN A 1 86 ? 1.857 -9.433 9.115 1.00 92.06 86 ASN A N 1
ATOM 681 C CA . ASN A 1 86 ? 1.398 -10.795 8.828 1.00 92.06 86 ASN A CA 1
ATOM 682 C C . ASN A 1 86 ? 0.720 -11.452 10.033 1.00 92.06 86 ASN A C 1
ATOM 684 O O . ASN A 1 86 ? -0.088 -12.366 9.870 1.00 92.06 86 ASN A O 1
ATOM 688 N N . LYS A 1 87 ? 1.097 -11.044 11.247 1.00 88.75 87 LYS A N 1
ATOM 689 C CA . LYS A 1 87 ? 0.534 -11.538 12.504 1.00 88.75 87 LYS A CA 1
ATOM 690 C C . LYS A 1 87 ? 0.368 -10.356 13.442 1.00 88.75 87 LYS A C 1
ATOM 692 O O . LYS A 1 87 ? 1.340 -9.657 13.685 1.00 88.75 87 LYS A O 1
ATOM 697 N N . CYS A 1 88 ? -0.821 -10.171 14.005 1.00 89.69 88 CYS A N 1
ATOM 698 C CA . CYS A 1 88 ? -1.059 -9.150 15.024 1.00 89.69 88 CYS A CA 1
ATOM 699 C C . CYS A 1 88 ? -0.262 -9.508 16.293 1.00 89.69 88 CYS A C 1
ATOM 701 O O . CYS A 1 88 ? -0.715 -10.326 17.092 1.00 89.69 88 CYS A O 1
ATOM 703 N N . ASN A 1 89 ? 0.962 -8.988 16.428 1.00 94.75 89 ASN A N 1
ATOM 704 C CA . ASN A 1 89 ? 1.870 -9.321 17.534 1.00 94.75 89 ASN A CA 1
ATOM 705 C C . ASN A 1 89 ? 1.807 -8.319 18.693 1.00 94.75 89 ASN A C 1
ATOM 707 O O . ASN A 1 89 ? 2.320 -8.614 19.770 1.00 94.75 89 ASN A O 1
ATOM 711 N N . HIS A 1 90 ? 1.155 -7.183 18.468 1.00 94.81 90 HIS A N 1
ATOM 712 C CA . HIS A 1 90 ? 0.864 -6.147 19.455 1.00 94.81 90 HIS A CA 1
ATOM 713 C C . HIS A 1 90 ? -0.644 -5.986 19.647 1.00 94.81 90 HIS A C 1
ATOM 715 O O . HIS A 1 90 ? -1.451 -6.551 18.900 1.00 94.81 90 HIS A O 1
ATOM 721 N N . SER A 1 91 ? -1.033 -5.225 20.664 1.00 95.75 91 SER A N 1
ATOM 722 C CA . SER A 1 91 ? -2.428 -4.866 20.902 1.00 95.75 91 SER A CA 1
ATOM 723 C C . SER A 1 91 ? -2.975 -3.975 19.784 1.00 95.75 91 SER A C 1
ATOM 725 O O . SER A 1 91 ? -2.240 -3.235 19.130 1.00 95.75 91 SER A O 1
ATOM 727 N N . ILE A 1 92 ? -4.295 -4.001 19.579 1.00 96.19 92 ILE A N 1
ATOM 728 C CA . ILE A 1 92 ? -4.937 -3.151 18.565 1.00 96.19 92 ILE A CA 1
ATOM 729 C C . ILE A 1 92 ? -4.688 -1.662 18.857 1.00 96.19 92 ILE A C 1
ATOM 731 O O . ILE A 1 92 ? -4.496 -0.890 17.922 1.00 96.19 92 ILE A O 1
ATOM 735 N N . GLU A 1 93 ? -4.610 -1.261 20.130 1.00 96.81 93 GLU A N 1
ATOM 736 C CA . GLU A 1 93 ? -4.268 0.113 20.524 1.00 96.81 93 GLU A CA 1
ATOM 737 C C . GLU A 1 93 ? -2.871 0.532 20.045 1.00 96.81 93 GLU A C 1
ATOM 739 O O . GLU A 1 93 ? -2.688 1.648 19.560 1.00 96.81 93 GLU A O 1
ATOM 744 N N . GLU A 1 94 ? -1.890 -0.371 20.081 1.00 95.69 94 GLU A N 1
ATOM 745 C CA . GLU A 1 94 ? -0.548 -0.098 19.553 1.00 95.69 94 GLU A CA 1
ATOM 746 C C . GLU A 1 94 ? -0.555 0.029 18.021 1.00 95.69 94 GLU A C 1
ATOM 748 O O . GLU A 1 94 ? 0.129 0.897 17.475 1.00 95.69 94 GLU A O 1
ATOM 753 N N . TYR A 1 95 ? -1.376 -0.750 17.305 1.00 97.38 95 TYR A N 1
ATOM 754 C CA . TYR A 1 95 ? -1.566 -0.545 15.861 1.00 97.38 95 TYR A CA 1
ATOM 755 C C . TYR A 1 95 ? -2.314 0.755 15.546 1.00 97.38 95 TYR A C 1
ATOM 757 O O . TYR A 1 95 ? -1.950 1.439 14.591 1.00 97.38 95 TYR A O 1
ATOM 765 N N . LYS A 1 96 ? -3.312 1.155 16.344 1.00 97.94 96 LYS A N 1
ATOM 766 C CA . LYS A 1 96 ? -3.955 2.474 16.204 1.00 97.94 96 LYS A CA 1
ATOM 767 C C . LYS A 1 96 ? -2.938 3.594 16.400 1.00 97.94 96 LYS A C 1
ATOM 769 O O . LYS A 1 96 ? -2.889 4.524 15.595 1.00 97.94 96 LYS A O 1
ATOM 774 N N . MET A 1 97 ? -2.075 3.478 17.412 1.00 96.44 97 MET A N 1
ATOM 775 C CA . MET A 1 97 ? -0.971 4.411 17.629 1.00 96.44 97 MET A CA 1
ATOM 776 C C . MET A 1 97 ? -0.043 4.458 16.409 1.00 96.44 97 MET A C 1
ATOM 778 O O . MET A 1 97 ? 0.293 5.550 15.954 1.00 96.44 97 MET A O 1
ATOM 782 N N . PHE A 1 98 ? 0.343 3.307 15.851 1.00 97.06 98 PHE A N 1
ATOM 783 C CA . PHE A 1 98 ? 1.149 3.242 14.629 1.00 97.06 98 PHE A CA 1
ATOM 784 C C . PHE A 1 98 ? 0.472 3.988 13.467 1.00 97.06 98 PHE A C 1
ATOM 786 O O . PHE A 1 98 ? 1.089 4.838 12.821 1.00 97.06 98 PHE A O 1
ATOM 793 N N . MET A 1 99 ? -0.818 3.736 13.234 1.00 98.00 99 MET A N 1
ATOM 794 C CA . MET A 1 99 ? -1.608 4.379 12.178 1.00 98.00 99 MET A CA 1
ATOM 795 C C . MET A 1 99 ? -1.730 5.900 12.363 1.00 98.00 99 MET A C 1
ATOM 797 O O . MET A 1 99 ? -1.655 6.647 11.384 1.00 98.00 99 MET A O 1
ATOM 801 N N . ARG A 1 100 ? -1.858 6.382 13.609 1.00 97.50 100 ARG A N 1
ATOM 802 C CA . ARG A 1 100 ? -1.828 7.818 13.939 1.00 97.50 100 ARG A CA 1
ATOM 803 C C . ARG A 1 100 ? -0.444 8.428 13.736 1.00 97.50 100 ARG A C 1
ATOM 805 O O . ARG A 1 100 ? -0.318 9.428 13.036 1.00 97.50 100 ARG A O 1
ATOM 812 N N . LYS A 1 101 ? 0.610 7.828 14.301 1.00 96.38 101 LYS A N 1
ATOM 813 C CA . LYS A 1 101 ? 1.989 8.353 14.223 1.00 96.38 101 LYS A CA 1
ATOM 814 C C . LYS A 1 101 ? 2.512 8.401 12.780 1.00 96.38 101 LYS A C 1
ATOM 816 O O . LYS A 1 101 ? 3.265 9.308 12.437 1.00 96.38 101 LYS A O 1
ATOM 821 N N . THR A 1 102 ? 2.073 7.479 11.923 1.00 96.94 102 THR A N 1
ATOM 822 C CA . THR A 1 102 ? 2.397 7.463 10.482 1.00 96.94 102 THR A CA 1
ATOM 823 C C . THR A 1 102 ? 1.499 8.361 9.628 1.00 96.94 102 THR A C 1
ATOM 825 O O . THR A 1 102 ? 1.769 8.527 8.440 1.00 96.94 102 THR A O 1
ATOM 828 N N . LYS A 1 103 ? 0.456 8.965 10.217 1.00 97.94 103 LYS A N 1
ATOM 829 C CA . LYS A 1 103 ? -0.569 9.782 9.543 1.00 97.94 103 LYS A CA 1
ATOM 830 C C . LYS A 1 103 ? -1.415 9.037 8.506 1.00 97.94 103 LYS A C 1
ATOM 832 O O . LYS A 1 103 ? -2.077 9.671 7.684 1.00 97.94 103 LYS A O 1
ATOM 837 N N . LEU A 1 104 ? -1.445 7.704 8.544 1.00 97.94 104 LEU A N 1
ATOM 838 C CA . LEU A 1 104 ? -2.337 6.933 7.675 1.00 97.94 104 LEU A CA 1
ATOM 839 C C . LEU A 1 104 ? -3.803 7.175 8.016 1.00 97.94 104 LEU A C 1
ATOM 841 O O . LEU A 1 104 ? -4.620 7.276 7.106 1.00 97.94 104 LEU A O 1
ATOM 845 N N . PHE A 1 105 ? -4.153 7.315 9.296 1.00 98.38 105 PHE A N 1
ATOM 846 C CA . PHE A 1 105 ? -5.526 7.686 9.631 1.00 98.38 105 PHE A CA 1
ATOM 847 C C . PHE A 1 105 ? -5.893 9.066 9.093 1.00 98.38 105 PHE A C 1
ATOM 849 O O . PHE A 1 105 ? -6.950 9.184 8.488 1.00 98.38 105 PHE A O 1
ATOM 856 N N . ASP A 1 106 ? -5.008 10.061 9.190 1.00 97.88 106 ASP A N 1
ATOM 857 C CA . ASP A 1 106 ? -5.265 11.399 8.643 1.00 97.88 106 ASP A CA 1
ATOM 858 C C . ASP A 1 106 ? -5.500 11.352 7.121 1.00 97.88 106 ASP A C 1
ATOM 860 O O . ASP A 1 106 ? -6.365 12.062 6.603 1.00 97.88 106 ASP A O 1
ATOM 864 N N . LEU A 1 107 ? -4.752 10.503 6.402 1.00 97.50 107 LEU A N 1
ATOM 865 C CA . LEU A 1 107 ? -4.907 10.278 4.960 1.00 97.50 107 LEU A CA 1
ATOM 866 C C . LEU A 1 107 ? -6.305 9.744 4.605 1.00 97.50 107 LEU A C 1
ATOM 868 O O . LEU A 1 107 ? -6.894 10.158 3.602 1.00 97.50 107 LEU A O 1
ATOM 872 N N . LEU A 1 108 ? -6.825 8.829 5.425 1.00 97.88 108 LEU A N 1
ATOM 873 C CA . LEU A 1 108 ? -8.089 8.131 5.202 1.00 97.88 108 LEU A CA 1
ATOM 874 C C . LEU A 1 108 ? -9.292 8.932 5.711 1.00 97.88 108 LEU A C 1
ATOM 876 O O . LEU A 1 108 ? -10.238 9.151 4.957 1.00 97.88 108 LEU A O 1
ATOM 880 N N . GLU A 1 109 ? -9.260 9.396 6.961 1.00 96.94 109 GLU A N 1
ATOM 881 C CA . GLU A 1 109 ? -10.389 10.069 7.620 1.00 96.94 109 GLU A CA 1
ATOM 882 C C . GLU A 1 109 ? -10.723 11.412 6.954 1.00 96.94 109 GLU A C 1
ATOM 884 O O . GLU A 1 109 ? -11.890 11.785 6.862 1.00 96.94 109 GLU A O 1
ATOM 889 N N . ASN A 1 110 ? -9.715 12.105 6.407 1.00 95.75 110 ASN A N 1
ATOM 890 C CA . ASN A 1 110 ? -9.892 13.400 5.745 1.00 95.75 110 ASN A CA 1
ATOM 891 C C . ASN A 1 110 ? -10.128 13.294 4.228 1.00 95.75 110 ASN A C 1
ATOM 893 O O . ASN A 1 110 ? -10.047 14.309 3.536 1.00 95.75 110 ASN A O 1
ATOM 897 N N . HIS A 1 111 ? -10.400 12.095 3.693 1.00 91.62 111 HIS A N 1
ATOM 898 C CA . HIS A 1 111 ? -10.617 11.869 2.255 1.00 91.62 111 HIS A CA 1
ATOM 899 C C . HIS A 1 111 ? -9.485 12.413 1.359 1.00 91.62 111 HIS A C 1
ATOM 901 O O . HIS A 1 111 ? -9.722 12.860 0.234 1.00 91.62 111 HIS A O 1
ATOM 907 N N . ILE A 1 112 ? -8.234 12.378 1.831 1.00 94.94 112 ILE A N 1
ATOM 908 C CA . ILE A 1 112 ? -7.087 12.763 0.991 1.00 94.94 112 ILE A CA 1
ATOM 909 C C . ILE A 1 112 ? -6.930 11.749 -0.151 1.00 94.94 112 ILE A C 1
ATOM 911 O O . ILE A 1 112 ? -6.573 12.108 -1.274 1.00 94.94 112 ILE A O 1
ATOM 915 N N . VAL A 1 113 ? -7.259 10.484 0.125 1.00 94.62 113 VAL A N 1
ATOM 916 C CA . VAL A 1 113 ? -7.416 9.418 -0.867 1.00 94.62 113 VAL A CA 1
ATOM 917 C C . VAL A 1 113 ? -8.868 8.952 -0.911 1.00 94.62 113 VAL A C 1
ATOM 919 O O . VAL A 1 113 ? -9.557 8.952 0.105 1.00 94.62 113 VAL A O 1
ATOM 922 N N . ASN A 1 114 ? -9.329 8.543 -2.095 1.00 92.75 114 ASN A N 1
ATOM 923 C CA . ASN A 1 114 ? -10.714 8.104 -2.312 1.00 92.75 114 ASN A CA 1
ATOM 924 C C . ASN A 1 114 ? -10.848 6.589 -2.506 1.00 92.75 114 ASN A C 1
ATOM 926 O O . ASN A 1 114 ? -11.926 6.040 -2.304 1.00 92.75 114 ASN A O 1
ATOM 930 N N . ASN A 1 115 ? -9.773 5.922 -2.926 1.00 97.00 115 ASN A N 1
ATOM 931 C CA . ASN A 1 115 ? -9.758 4.490 -3.185 1.00 97.00 115 ASN A CA 1
ATOM 932 C C . ASN A 1 115 ? -8.354 3.934 -2.928 1.00 97.00 115 ASN A C 1
ATOM 934 O O . ASN A 1 115 ? -7.381 4.352 -3.558 1.00 97.00 115 ASN A O 1
ATOM 938 N N . LEU A 1 116 ? -8.257 2.984 -2.003 1.00 98.06 116 LEU A N 1
ATOM 939 C CA . LEU A 1 116 ? -7.014 2.325 -1.628 1.00 98.06 116 LEU A CA 1
ATOM 940 C C . LEU A 1 116 ? -6.451 1.428 -2.728 1.00 98.06 116 LEU A C 1
ATOM 942 O O . LEU A 1 116 ? -5.240 1.262 -2.791 1.00 98.06 116 LEU A O 1
ATOM 946 N N . VAL A 1 117 ? -7.278 0.884 -3.622 1.00 98.25 117 VAL A N 1
ATOM 947 C CA . VAL A 1 117 ? -6.799 0.118 -4.784 1.00 98.25 117 VAL A CA 1
ATOM 948 C C . VAL A 1 117 ? -6.042 1.040 -5.743 1.00 98.25 117 VAL A C 1
ATOM 950 O O . VAL A 1 117 ? -4.921 0.727 -6.146 1.00 98.25 117 VAL A O 1
ATOM 953 N N . ASP A 1 118 ? -6.602 2.213 -6.042 1.00 97.81 118 ASP A N 1
ATOM 954 C CA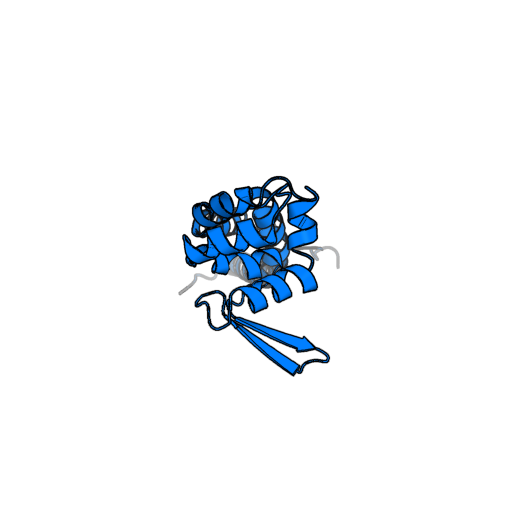 . ASP A 1 118 ? -5.968 3.200 -6.927 1.00 97.81 118 ASP A CA 1
ATOM 955 C C . ASP A 1 118 ? -4.711 3.794 -6.279 1.00 97.81 118 ASP A C 1
ATOM 957 O O . ASP A 1 118 ? -3.657 3.892 -6.913 1.00 97.81 118 ASP A O 1
ATOM 961 N N . TYR A 1 119 ? -4.795 4.135 -4.987 1.00 98.12 119 TYR A N 1
ATOM 962 C CA . TYR A 1 119 ? -3.651 4.631 -4.225 1.00 98.12 119 TYR A CA 1
ATOM 963 C C . TYR A 1 119 ? -2.507 3.611 -4.201 1.00 98.12 119 TYR A C 1
ATOM 965 O O . TYR A 1 119 ? -1.378 3.947 -4.561 1.00 98.12 119 TYR A O 1
ATOM 973 N N . THR A 1 120 ? -2.798 2.351 -3.863 1.00 98.00 120 THR A N 1
ATOM 974 C CA . THR A 1 120 ? -1.801 1.275 -3.850 1.00 98.00 120 THR A CA 1
ATOM 975 C C . THR A 1 120 ? -1.222 1.015 -5.238 1.00 98.00 120 THR A C 1
ATOM 977 O O . THR A 1 120 ? -0.023 0.778 -5.348 1.00 98.00 120 THR A O 1
ATOM 980 N N . THR A 1 121 ? -2.010 1.141 -6.310 1.00 98.00 121 THR A N 1
ATOM 981 C CA . THR A 1 121 ? -1.495 1.064 -7.691 1.00 98.00 121 THR A CA 1
ATOM 982 C C . THR A 1 121 ? -0.443 2.147 -7.951 1.00 98.00 121 THR A C 1
ATOM 984 O O . THR A 1 121 ? 0.621 1.875 -8.519 1.00 98.00 121 THR A O 1
ATOM 987 N N . GLY A 1 122 ? -0.690 3.373 -7.480 1.00 97.31 122 GLY A N 1
ATOM 988 C CA . GLY A 1 122 ? 0.287 4.463 -7.520 1.00 97.31 122 GLY A CA 1
ATOM 989 C C . GLY A 1 122 ? 1.547 4.168 -6.700 1.00 97.31 122 GLY A C 1
ATOM 990 O O . GLY A 1 122 ? 2.662 4.373 -7.187 1.00 97.31 122 GLY A O 1
ATOM 991 N N . VAL A 1 123 ? 1.391 3.629 -5.486 1.00 97.56 123 VAL A N 1
ATOM 992 C CA . VAL A 1 123 ? 2.520 3.244 -4.623 1.00 97.56 123 VAL A CA 1
ATOM 993 C C . VAL A 1 123 ? 3.358 2.125 -5.250 1.00 97.56 123 VAL A C 1
ATOM 995 O O . VAL A 1 123 ? 4.581 2.246 -5.327 1.00 97.56 123 VAL A O 1
ATOM 99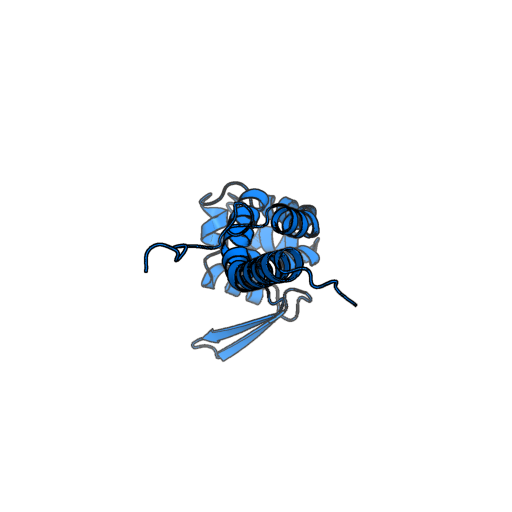8 N N . GLU A 1 124 ? 2.728 1.068 -5.763 1.00 96.75 124 GLU A N 1
ATOM 999 C CA . GLU A 1 124 ? 3.396 -0.029 -6.472 1.00 96.75 124 GLU A CA 1
ATOM 1000 C C . GLU A 1 124 ? 4.148 0.472 -7.709 1.00 96.75 124 GLU A C 1
ATOM 1002 O O . GLU A 1 124 ? 5.294 0.076 -7.926 1.00 96.75 124 GLU A O 1
ATOM 1007 N N . THR A 1 125 ? 3.565 1.409 -8.464 1.00 95.94 125 THR A N 1
ATOM 1008 C CA . THR A 1 125 ? 4.245 2.080 -9.585 1.00 95.94 125 THR A CA 1
ATOM 1009 C C . THR A 1 125 ? 5.497 2.823 -9.113 1.00 95.94 125 THR A C 1
ATOM 1011 O O . THR A 1 125 ? 6.559 2.726 -9.735 1.00 95.94 125 THR A O 1
ATOM 1014 N N . GLY A 1 126 ? 5.406 3.533 -7.983 1.00 94.56 126 GLY A N 1
ATOM 1015 C CA . GLY A 1 126 ? 6.548 4.189 -7.346 1.00 94.56 126 GLY A CA 1
ATOM 1016 C C . GLY A 1 126 ? 7.640 3.197 -6.938 1.00 94.56 126 GLY A C 1
ATOM 1017 O O . GLY A 1 126 ? 8.817 3.412 -7.232 1.00 94.56 126 GLY A O 1
ATOM 1018 N N . LEU A 1 127 ? 7.262 2.072 -6.329 1.00 93.69 127 LEU A N 1
ATOM 1019 C CA . LEU A 1 127 ? 8.188 1.019 -5.905 1.00 93.69 127 LEU A CA 1
ATOM 1020 C C . LEU A 1 127 ? 8.818 0.260 -7.075 1.00 93.69 127 LEU A C 1
ATOM 1022 O O . LEU A 1 127 ? 9.972 -0.168 -6.975 1.00 93.69 127 LEU A O 1
ATOM 1026 N N . ASP A 1 128 ? 8.110 0.108 -8.194 1.00 92.94 128 ASP A N 1
ATOM 1027 C CA . ASP A 1 128 ? 8.641 -0.547 -9.391 1.00 92.94 128 ASP A CA 1
ATOM 1028 C C . ASP A 1 128 ? 9.764 0.265 -10.062 1.00 92.94 128 ASP A C 1
ATOM 1030 O O . ASP A 1 128 ? 10.551 -0.281 -10.840 1.00 92.94 128 ASP A O 1
ATOM 1034 N N . SER A 1 129 ? 9.948 1.537 -9.683 1.00 86.62 129 SER A N 1
ATOM 1035 C CA . SER A 1 129 ? 11.123 2.319 -10.087 1.00 86.62 129 SER A CA 1
ATOM 1036 C C . SER A 1 129 ? 12.451 1.655 -9.687 1.00 86.62 129 SER A C 1
ATOM 1038 O O . SER A 1 129 ? 13.431 1.764 -10.426 1.00 86.62 129 SER A O 1
ATOM 1040 N N . ASN A 1 130 ? 12.476 0.876 -8.598 1.00 87.00 130 ASN A N 1
ATOM 1041 C CA . ASN A 1 130 ? 13.638 0.074 -8.204 1.00 87.00 130 ASN A CA 1
ATOM 1042 C C . ASN A 1 130 ? 13.922 -1.072 -9.193 1.00 87.00 130 ASN A C 1
ATOM 1044 O O . ASN A 1 130 ? 15.082 -1.424 -9.418 1.00 87.00 130 ASN A O 1
ATOM 1048 N N . GLY A 1 131 ? 12.883 -1.614 -9.839 1.00 84.31 131 GLY A N 1
ATOM 1049 C CA . GLY A 1 131 ? 12.984 -2.667 -10.855 1.00 84.31 131 GLY A CA 1
ATOM 1050 C C . GLY A 1 131 ? 13.676 -2.221 -12.148 1.00 84.31 131 GLY A C 1
ATOM 1051 O O . GLY A 1 131 ? 14.188 -3.059 -12.892 1.00 84.31 131 GLY A O 1
ATOM 1052 N N . ARG A 1 132 ? 13.782 -0.906 -12.388 1.00 88.44 132 ARG A N 1
ATOM 1053 C CA . ARG A 1 132 ? 14.446 -0.330 -13.573 1.00 88.44 132 ARG A CA 1
ATOM 1054 C C . ARG A 1 132 ? 15.903 -0.758 -13.709 1.00 88.44 132 ARG A C 1
ATOM 1056 O O . ARG A 1 132 ? 16.388 -0.902 -14.827 1.00 88.44 132 ARG A O 1
ATOM 1063 N N . LYS A 1 133 ? 16.605 -0.987 -12.593 1.00 85.75 133 LYS A N 1
ATOM 1064 C CA . LYS A 1 133 ? 17.997 -1.469 -12.614 1.00 85.75 133 LYS A CA 1
ATOM 1065 C C . LYS A 1 133 ? 18.097 -2.846 -13.271 1.00 85.75 133 LYS A C 1
ATOM 1067 O O . LYS A 1 133 ? 18.935 -3.040 -14.145 1.00 85.75 133 LYS A O 1
ATOM 1072 N N . ASN A 1 134 ? 17.192 -3.754 -12.914 1.00 86.62 134 ASN A N 1
ATOM 1073 C CA . ASN A 1 134 ? 17.168 -5.110 -13.460 1.00 86.62 134 ASN A CA 1
ATOM 1074 C C . ASN A 1 134 ? 16.765 -5.097 -14.939 1.00 86.62 134 ASN A C 1
ATOM 1076 O O . ASN A 1 134 ? 17.423 -5.726 -15.762 1.00 86.62 134 ASN A O 1
ATOM 1080 N N . ARG A 1 135 ? 15.748 -4.301 -15.302 1.00 90.94 135 ARG A N 1
ATOM 1081 C CA . ARG A 1 135 ? 15.338 -4.130 -16.707 1.00 90.94 135 ARG A CA 1
ATOM 1082 C C . ARG A 1 135 ? 16.454 -3.537 -17.569 1.00 90.94 135 ARG A C 1
ATOM 1084 O O . ARG A 1 135 ? 16.683 -4.008 -18.675 1.00 90.94 135 ARG A O 1
ATOM 1091 N N . GLY A 1 136 ? 17.198 -2.560 -17.048 1.00 89.31 136 GLY A N 1
ATOM 1092 C CA . GLY A 1 136 ? 18.369 -1.999 -17.728 1.00 89.31 136 GLY A CA 1
ATOM 1093 C C . GLY A 1 136 ? 19.468 -3.034 -17.996 1.00 89.31 136 GLY A C 1
ATOM 1094 O O . GLY A 1 136 ? 20.054 -3.023 -19.075 1.00 89.31 136 GLY A O 1
ATOM 1095 N N . GLY A 1 137 ? 19.708 -3.947 -17.048 1.00 88.88 137 GLY A N 1
ATOM 1096 C CA . GLY A 1 137 ? 20.625 -5.075 -17.232 1.00 88.88 137 GLY A CA 1
ATOM 1097 C C . GLY A 1 137 ? 20.202 -5.975 -18.392 1.00 88.88 137 GLY A C 1
ATOM 1098 O O . GLY A 1 137 ? 20.977 -6.167 -19.325 1.00 88.88 137 GLY A O 1
ATOM 1099 N N . HIS A 1 138 ? 18.943 -6.419 -18.397 1.00 90.31 138 HIS A N 1
ATOM 1100 C CA . HIS A 1 138 ? 18.403 -7.252 -19.477 1.00 90.31 138 HIS A CA 1
ATOM 1101 C C . HIS A 1 138 ? 18.424 -6.562 -20.844 1.00 90.31 138 HIS A C 1
ATOM 1103 O O . HIS A 1 138 ? 18.722 -7.198 -21.850 1.00 90.31 138 HIS A O 1
ATOM 1109 N N . LEU A 1 139 ? 18.169 -5.252 -20.902 1.00 92.31 139 LEU A N 1
ATOM 1110 C CA . LEU A 1 139 ? 18.284 -4.497 -22.153 1.00 92.31 139 LEU A CA 1
ATOM 1111 C C . LEU A 1 139 ? 19.711 -4.521 -22.706 1.00 92.31 139 LEU A C 1
ATOM 1113 O O . LEU A 1 139 ? 19.895 -4.654 -23.915 1.00 92.31 139 LEU A O 1
ATOM 1117 N N . MET A 1 140 ? 20.718 -4.421 -21.835 1.00 92.06 140 MET A N 1
ATOM 1118 C CA . MET A 1 140 ? 22.113 -4.509 -22.257 1.00 92.06 140 MET A CA 1
ATOM 1119 C C . MET A 1 140 ? 22.483 -5.932 -22.686 1.00 92.06 140 MET A C 1
ATOM 1121 O O . MET A 1 140 ? 23.131 -6.096 -23.716 1.00 92.06 140 MET A O 1
ATOM 1125 N N . GLU A 1 141 ? 22.046 -6.951 -21.942 1.00 92.12 141 GLU A N 1
ATOM 1126 C CA . GLU A 1 141 ? 22.242 -8.363 -22.300 1.00 92.12 141 GLU A CA 1
ATOM 1127 C C . GLU A 1 141 ? 21.668 -8.667 -23.688 1.00 92.12 141 GLU A C 1
ATOM 1129 O O . GLU A 1 141 ? 22.394 -9.151 -24.557 1.00 92.12 141 GLU A O 1
ATOM 1134 N N . ASN A 1 142 ? 20.412 -8.284 -23.932 1.00 90.50 142 ASN A N 1
ATOM 1135 C CA . ASN A 1 142 ? 19.730 -8.491 -25.209 1.00 90.50 142 ASN A CA 1
ATOM 1136 C C . ASN A 1 142 ? 20.417 -7.738 -26.356 1.00 90.50 142 ASN A C 1
ATOM 1138 O O . ASN A 1 142 ? 20.593 -8.283 -27.444 1.00 90.50 142 ASN A O 1
ATOM 1142 N N . LEU A 1 143 ? 20.836 -6.490 -26.120 1.00 90.62 143 LEU A N 1
ATOM 1143 C CA . LEU A 1 143 ? 21.541 -5.693 -27.123 1.00 90.62 143 LEU A CA 1
ATOM 1144 C C . LEU A 1 143 ? 22.885 -6.331 -27.502 1.00 90.62 143 LEU A C 1
ATOM 1146 O O . LEU A 1 143 ? 23.231 -6.392 -28.681 1.00 90.62 143 LEU A O 1
ATOM 1150 N N . VAL A 1 144 ? 23.654 -6.797 -26.514 1.00 91.38 144 VAL A N 1
ATOM 1151 C CA . VAL A 1 144 ? 24.932 -7.486 -26.746 1.00 91.38 144 VAL A CA 1
ATOM 1152 C C . VAL A 1 144 ? 24.707 -8.808 -27.480 1.00 91.38 144 VAL A C 1
ATOM 1154 O O . VAL A 1 144 ? 25.420 -9.086 -28.445 1.00 91.38 144 VAL A O 1
ATOM 1157 N N . GLU A 1 145 ? 23.702 -9.590 -27.081 1.00 91.88 145 GLU A N 1
ATOM 1158 C CA . GLU A 1 145 ? 23.318 -10.833 -27.758 1.00 91.88 145 GLU A CA 1
ATOM 1159 C C . GLU A 1 145 ? 22.962 -10.585 -29.233 1.00 91.88 145 GLU A C 1
ATOM 1161 O O . GLU A 1 145 ? 23.470 -11.290 -30.107 1.00 91.88 145 GLU A O 1
ATOM 1166 N N . GLU A 1 146 ? 22.196 -9.531 -29.536 1.00 90.31 146 GLU A N 1
ATOM 1167 C CA . GLU A 1 146 ? 21.850 -9.142 -30.909 1.00 90.31 146 GLU A CA 1
ATOM 1168 C C . GLU A 1 146 ? 23.102 -8.856 -31.760 1.00 90.31 146 GLU A C 1
ATOM 1170 O O . GLU A 1 146 ? 23.189 -9.284 -32.914 1.00 90.31 146 GLU A O 1
ATOM 1175 N N . TYR A 1 147 ? 24.106 -8.163 -31.209 1.00 90.50 147 TYR A N 1
ATOM 1176 C CA . TYR A 1 147 ? 25.363 -7.907 -31.923 1.00 90.50 147 TYR A CA 1
ATOM 1177 C C . TYR A 1 147 ? 26.192 -9.176 -32.144 1.00 90.50 147 TYR A C 1
ATOM 1179 O O . TYR A 1 147 ? 26.749 -9.351 -33.228 1.00 90.50 147 TYR A O 1
ATOM 1187 N N . ILE A 1 148 ? 26.265 -10.063 -31.148 1.00 92.31 148 ILE A N 1
ATOM 1188 C CA . ILE A 1 148 ? 26.992 -11.338 -31.244 1.00 92.31 148 ILE A CA 1
ATOM 1189 C C . ILE A 1 148 ? 26.369 -12.224 -32.331 1.00 92.31 148 ILE A C 1
ATOM 1191 O O . ILE A 1 148 ? 27.085 -12.744 -33.189 1.00 92.31 148 ILE A O 1
ATOM 1195 N N . GLN A 1 149 ? 25.038 -12.329 -32.357 1.00 92.75 149 GLN A N 1
ATOM 1196 C CA . GLN A 1 149 ? 24.312 -13.073 -33.388 1.00 92.75 149 GLN A CA 1
ATOM 1197 C C . GLN A 1 149 ? 24.528 -12.470 -34.782 1.00 92.75 149 GLN A C 1
ATOM 1199 O O . GLN A 1 149 ? 24.819 -13.197 -35.732 1.00 92.75 149 GLN A O 1
ATOM 1204 N N . LYS A 1 150 ? 24.470 -11.135 -34.918 1.00 92.12 150 LYS A N 1
ATOM 1205 C CA . LYS A 1 150 ? 24.764 -10.439 -36.187 1.00 92.12 150 LYS A CA 1
ATOM 1206 C C . LYS A 1 150 ? 26.201 -10.636 -36.669 1.00 92.12 150 LYS A C 1
ATOM 1208 O O . LYS A 1 150 ? 26.441 -10.587 -37.871 1.00 92.12 150 LYS A O 1
ATOM 1213 N N . ALA A 1 151 ? 27.144 -10.865 -35.757 1.00 93.12 151 ALA A N 1
ATOM 1214 C CA . ALA A 1 151 ? 28.526 -11.201 -36.083 1.00 93.12 151 ALA A CA 1
ATOM 1215 C C . ALA A 1 151 ? 28.720 -12.680 -36.489 1.00 93.12 151 ALA A C 1
ATOM 1217 O O . ALA A 1 151 ? 29.836 -13.072 -36.822 1.00 93.12 151 ALA A O 1
ATOM 1218 N N . GLY A 1 152 ? 27.651 -13.487 -36.507 1.00 92.00 152 GLY A N 1
ATOM 1219 C CA . GLY A 1 152 ? 27.661 -14.870 -36.991 1.00 92.00 152 GLY A CA 1
ATOM 1220 C C . GLY A 1 152 ? 27.925 -15.928 -35.918 1.00 92.00 152 GLY A C 1
ATOM 1221 O O . GLY A 1 152 ? 28.124 -17.093 -36.257 1.00 92.00 152 GLY A O 1
ATOM 1222 N N . PHE A 1 153 ? 27.925 -15.557 -34.635 1.00 89.94 153 PHE A N 1
ATOM 1223 C CA . PHE A 1 153 ? 28.073 -16.513 -33.537 1.00 89.94 153 PHE A CA 1
ATOM 1224 C C . PHE A 1 153 ? 26.714 -17.106 -33.142 1.00 89.94 153 PHE A C 1
ATOM 1226 O O . PHE A 1 153 ? 25.719 -16.391 -33.031 1.00 89.94 153 PHE A O 1
ATOM 1233 N N . ILE A 1 154 ? 26.679 -18.419 -32.904 1.00 82.44 154 ILE A N 1
ATOM 1234 C CA . ILE A 1 154 ? 25.476 -19.159 -32.506 1.00 82.44 154 ILE A CA 1
ATOM 1235 C C . ILE A 1 154 ? 25.599 -19.502 -31.021 1.00 82.44 154 ILE A C 1
ATOM 1237 O O . ILE A 1 154 ? 26.651 -19.960 -30.574 1.00 82.44 154 ILE A O 1
ATOM 1241 N N . LYS A 1 155 ? 24.528 -19.265 -30.260 1.00 76.31 155 LYS A N 1
ATOM 1242 C CA . LYS A 1 155 ? 24.435 -19.671 -28.854 1.00 76.31 155 LYS A CA 1
ATOM 1243 C C . LYS A 1 155 ? 24.508 -21.201 -28.786 1.00 76.31 155 LYS A C 1
ATOM 1245 O O . LYS A 1 155 ? 23.707 -21.865 -29.442 1.00 76.31 155 LYS A O 1
ATOM 1250 N N . GLY A 1 156 ? 25.512 -21.720 -28.079 1.00 68.00 156 GLY A N 1
ATOM 1251 C CA . GLY A 1 156 ? 25.684 -23.156 -27.832 1.00 68.00 156 GLY A CA 1
ATOM 1252 C C . GLY A 1 156 ? 24.647 -23.716 -26.873 1.00 68.00 156 GLY A C 1
ATOM 1253 O O . GLY A 1 156 ? 24.089 -22.919 -26.082 1.00 68.00 156 GLY A O 1
#

Radius of gyration: 21.61 Å; chai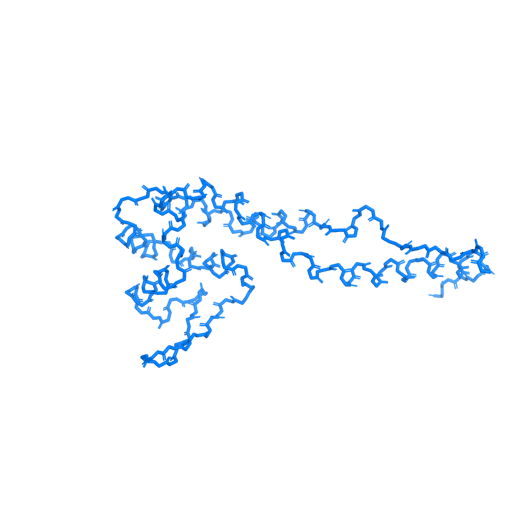ns: 1; bounding box: 48×37×61 Å

Sequence (156 aa):
MSTFRACIADYCYYADFDKINKNVDDIKVELNILNSLVGSKNIEKDFEDIITKYSETLKCIPLLLAVRANDISVTDADGEYNFSFNKCNHSIEEYKMFMRKTKLFDLLENHIVNNLVDYTTGVETGLDSNGRKNRGGHLMENLVEEYIQKAGFIKG